Protein AF-X1EZ69-F1 (afdb_monomer_lite)

InterPro domains:
  IPR001173 Glycosyltransferase 2-like [PF00535] (1-130)
  IPR029044 Nucleotide-diphospho-sugar transferases [G3DSA:3.90.550.10] (1-136)
  IPR029044 Nucleotide-diphospho-sugar transferases [SSF53448] (1-134)

Organism: NCBI:txid412755

Radius of gyration: 16.85 Å; chains: 1; bounding box: 42×36×42 Å

Structure (mmCIF, N/CA/C/O backbone):
data_AF-X1EZ69-F1
#
_entry.id   AF-X1EZ69-F1
#
loop_
_atom_site.group_PDB
_atom_site.id
_atom_site.type_symbol
_atom_site.label_atom_id
_atom_site.label_alt_id
_atom_site.label_comp_id
_atom_site.label_asym_id
_atom_site.label_entity_id
_atom_site.label_seq_id
_atom_site.pdbx_PDB_ins_code
_atom_site.Cartn_x
_atom_site.Cartn_y
_atom_site.Cartn_z
_atom_site.occupancy
_atom_site.B_iso_or_equiv
_atom_site.auth_seq_id
_atom_site.auth_comp_id
_atom_site.auth_asym_id
_atom_site.auth_atom_id
_atom_site.pdbx_PDB_model_num
ATOM 1 N N . ASP A 1 1 ? -7.609 -5.701 13.427 1.00 79.25 1 ASP A N 1
ATOM 2 C CA . ASP A 1 1 ? -6.601 -6.705 13.819 1.00 79.25 1 ASP A CA 1
ATOM 3 C C . ASP A 1 1 ? -6.478 -6.846 15.347 1.00 79.25 1 ASP A C 1
ATOM 5 O O . ASP A 1 1 ? -5.378 -6.898 15.880 1.00 79.25 1 ASP A O 1
ATOM 9 N N . GLY A 1 2 ? -7.601 -6.887 16.080 1.00 82.69 2 GLY A N 1
ATOM 10 C CA . GLY A 1 2 ? -7.591 -7.164 17.527 1.00 82.69 2 GLY A CA 1
ATOM 11 C C . GLY A 1 2 ? -6.793 -6.193 18.414 1.00 82.69 2 GLY A C 1
ATOM 12 O O . GLY A 1 2 ? -6.184 -6.629 19.386 1.00 82.69 2 GLY A O 1
ATOM 13 N N . SER A 1 3 ? -6.744 -4.896 18.089 1.00 87.06 3 SER A N 1
ATOM 14 C CA . SER A 1 3 ? -5.986 -3.902 18.868 1.00 87.06 3 SER A CA 1
ATOM 15 C C . SER A 1 3 ? -6.532 -3.739 20.295 1.00 87.06 3 SER A C 1
ATOM 17 O O . SER A 1 3 ? -7.735 -3.568 20.483 1.00 87.06 3 SER A O 1
ATOM 19 N N . THR A 1 4 ? -5.646 -3.709 21.296 1.00 88.50 4 THR A N 1
ATOM 20 C CA . THR A 1 4 ? -5.998 -3.623 22.731 1.00 88.50 4 THR A CA 1
ATOM 21 C C . THR A 1 4 ? -5.738 -2.249 23.362 1.00 88.50 4 THR A C 1
ATOM 23 O O . THR A 1 4 ? -5.910 -2.074 24.564 1.00 88.50 4 THR A O 1
ATOM 26 N N . ASP A 1 5 ? -5.302 -1.268 22.575 1.00 91.62 5 ASP A N 1
ATOM 27 C CA . ASP A 1 5 ? -4.824 0.053 23.015 1.00 91.62 5 ASP A CA 1
ATOM 28 C C . ASP A 1 5 ? -5.864 1.178 22.852 1.00 91.62 5 ASP A C 1
ATOM 30 O O . ASP A 1 5 ? -5.543 2.361 22.942 1.00 91.62 5 ASP A O 1
ATOM 34 N N . GLY A 1 6 ? -7.125 0.821 22.594 1.00 92.31 6 GLY A N 1
ATOM 35 C CA . GLY A 1 6 ? -8.203 1.782 22.351 1.00 92.31 6 GLY A CA 1
ATOM 36 C C . GLY A 1 6 ? -8.338 2.242 20.894 1.00 92.31 6 GLY A C 1
ATOM 37 O O . GLY A 1 6 ? -9.246 3.024 20.603 1.00 92.31 6 GLY A O 1
ATOM 38 N N . THR A 1 7 ? -7.528 1.722 19.960 1.00 93.62 7 THR A N 1
ATOM 39 C CA . THR A 1 7 ? -7.639 2.020 18.516 1.00 93.62 7 THR A CA 1
ATOM 40 C C . THR A 1 7 ? -9.067 1.844 17.988 1.00 93.62 7 THR A C 1
ATOM 42 O O . THR A 1 7 ? -9.574 2.692 17.251 1.00 93.62 7 THR A O 1
ATOM 45 N N . LEU A 1 8 ? -9.764 0.780 18.402 1.00 93.19 8 LEU A N 1
ATOM 46 C CA . LEU A 1 8 ? -11.136 0.512 17.966 1.00 93.19 8 LEU A CA 1
ATOM 47 C C . LEU A 1 8 ? -12.113 1.635 18.351 1.00 93.19 8 LEU A C 1
ATOM 49 O O . LEU A 1 8 ? -12.970 2.012 17.551 1.00 93.19 8 LEU A O 1
ATOM 53 N N . GLU A 1 9 ? -11.986 2.188 19.555 1.00 94.44 9 GLU A N 1
ATOM 54 C CA . GLU A 1 9 ? -12.880 3.244 20.037 1.00 94.44 9 GLU A CA 1
ATOM 55 C C . GLU A 1 9 ? -12.657 4.556 19.277 1.00 94.44 9 GLU A C 1
ATOM 57 O O . GLU A 1 9 ? -13.620 5.239 18.911 1.00 94.44 9 GLU A O 1
ATOM 62 N N . VAL A 1 10 ? -11.402 4.859 18.928 1.00 95.50 10 VAL A N 1
AT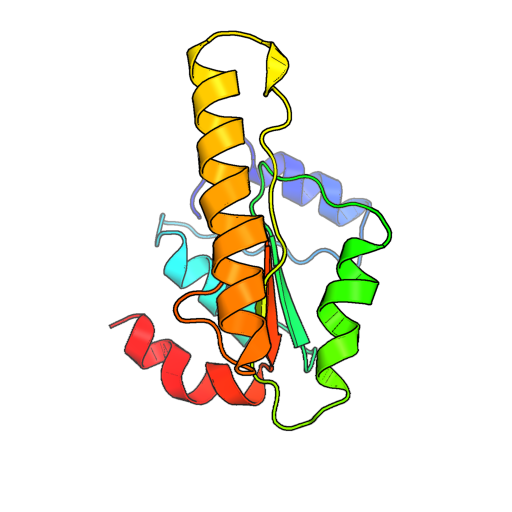OM 63 C CA . VAL A 1 10 ? -11.068 5.980 18.038 1.00 95.50 10 VAL A CA 1
ATOM 64 C C . VAL A 1 10 ? -11.700 5.778 16.659 1.00 95.50 10 VAL A C 1
ATOM 66 O O . VAL A 1 10 ? -12.385 6.674 16.166 1.00 95.50 10 VAL A O 1
ATOM 69 N N . LEU A 1 11 ? -11.561 4.589 16.062 1.00 95.25 11 LEU A N 1
ATOM 70 C CA . LEU A 1 11 ? -12.145 4.280 14.752 1.00 95.25 11 LEU A CA 1
ATOM 71 C C . LEU A 1 11 ? -13.680 4.363 14.759 1.00 95.25 11 LEU A C 1
ATOM 73 O O . LEU A 1 11 ? -14.275 4.906 13.826 1.00 95.25 11 LEU A O 1
ATOM 77 N N . LYS A 1 12 ? -14.341 3.888 15.823 1.00 94.31 12 LYS A N 1
ATOM 78 C CA . LYS A 1 12 ? -15.800 4.018 15.998 1.00 94.31 12 LYS A CA 1
ATOM 79 C C . LYS A 1 12 ? -16.237 5.476 16.100 1.00 94.31 12 LYS A C 1
ATOM 81 O O . LYS A 1 12 ? -17.289 5.825 15.563 1.00 94.31 12 LYS A O 1
ATOM 86 N N . LYS A 1 13 ? -15.457 6.331 16.769 1.00 95.81 13 LYS A N 1
ATOM 87 C CA . LYS A 1 13 ? -15.719 7.775 16.813 1.00 95.81 13 LYS A CA 1
ATOM 88 C C . LYS A 1 13 ? -15.553 8.400 15.427 1.00 95.81 13 LYS A C 1
ATOM 90 O O . LYS A 1 13 ? -16.485 9.047 14.959 1.00 95.81 13 LYS A O 1
ATOM 95 N N . MET A 1 14 ? -14.442 8.127 14.742 1.00 96.00 14 MET A N 1
ATOM 96 C CA . MET A 1 14 ? -14.188 8.625 13.384 1.00 96.00 14 MET A CA 1
ATOM 97 C C . MET A 1 14 ? -15.270 8.193 12.393 1.00 96.00 14 MET A C 1
ATOM 99 O O . MET A 1 14 ? -15.660 8.971 11.530 1.00 96.00 14 MET A O 1
ATOM 103 N N . LYS A 1 15 ? -15.827 6.986 12.540 1.00 95.88 15 LYS A N 1
ATOM 104 C CA . LYS A 1 15 ? -16.932 6.505 11.699 1.00 95.88 15 LYS A CA 1
ATOM 105 C C . LYS A 1 15 ? -18.191 7.374 11.800 1.00 95.88 15 LYS A C 1
ATOM 107 O O . LYS A 1 15 ? -18.936 7.474 10.831 1.00 95.88 15 LYS A O 1
ATOM 112 N N . LYS A 1 16 ? -18.438 8.022 12.945 1.00 95.25 16 LYS A N 1
ATOM 113 C CA . LYS A 1 16 ? -19.569 8.957 13.102 1.00 95.25 16 LYS A CA 1
ATOM 114 C C . LYS A 1 16 ? -19.368 10.230 12.276 1.00 95.25 16 LYS A C 1
ATOM 116 O O . LYS A 1 16 ? -20.340 10.791 11.783 1.00 95.25 16 LYS A O 1
ATOM 121 N N . GLU A 1 17 ? -18.116 10.655 12.123 1.00 96.38 17 GLU A N 1
ATOM 122 C CA . GLU A 1 17 ? -17.713 11.860 11.389 1.00 96.38 17 GLU A CA 1
ATOM 123 C C . GLU A 1 17 ? -17.516 11.577 9.885 1.00 96.38 17 GLU A C 1
ATOM 125 O O . GLU A 1 17 ? -17.786 12.432 9.044 1.00 96.38 17 GLU A O 1
ATOM 130 N N . HIS A 1 18 ? -17.120 10.351 9.530 1.00 95.75 18 HIS A N 1
ATOM 131 C CA . HIS A 1 18 ? -16.834 9.923 8.162 1.00 95.75 18 HIS A CA 1
ATOM 132 C C . HIS A 1 18 ? -17.731 8.750 7.745 1.00 95.75 18 HIS A C 1
ATOM 134 O O . HIS A 1 18 ? -17.384 7.587 7.929 1.00 95.75 18 HIS A O 1
ATOM 140 N N . GLN A 1 19 ? -18.870 9.049 7.114 1.00 92.88 19 GLN A N 1
ATOM 141 C CA . GLN A 1 19 ? -19.859 8.041 6.687 1.00 92.88 19 GLN A CA 1
ATOM 142 C C . GLN A 1 19 ? -19.310 7.013 5.679 1.00 92.88 19 GLN A C 1
ATOM 144 O O . GLN A 1 19 ? -19.817 5.898 5.588 1.00 92.88 19 GLN A O 1
ATOM 149 N N . SER A 1 20 ? -18.267 7.369 4.923 1.00 92.44 20 SER A N 1
ATOM 150 C CA . SER A 1 20 ? -17.579 6.464 3.995 1.00 92.44 20 SER A CA 1
ATOM 151 C C . SER A 1 20 ? -16.608 5.498 4.686 1.00 92.44 20 SER A C 1
ATOM 153 O O . SER A 1 20 ? -16.131 4.558 4.048 1.00 92.44 20 SER A O 1
ATOM 155 N N . LEU A 1 21 ? -16.311 5.694 5.976 1.00 95.00 21 LEU A N 1
ATOM 156 C CA . LEU A 1 21 ? -15.402 4.839 6.730 1.00 95.00 21 LEU A CA 1
ATOM 157 C C . LEU A 1 21 ? -16.095 3.533 7.131 1.00 95.00 21 LEU A C 1
ATOM 159 O O . LEU A 1 21 ? -17.058 3.504 7.900 1.00 95.00 21 LEU A O 1
ATOM 163 N N . SER A 1 22 ? -15.541 2.423 6.654 1.00 93.44 22 SER A N 1
ATOM 164 C CA . SER A 1 22 ? -15.898 1.085 7.122 1.00 93.44 22 SER A CA 1
ATOM 165 C C . SER A 1 22 ? -14.839 0.588 8.097 1.00 93.44 22 SER A C 1
ATOM 167 O O . SER A 1 22 ? -13.651 0.623 7.797 1.00 93.44 22 SER A O 1
ATOM 169 N N . VAL A 1 23 ? -15.281 0.127 9.266 1.00 93.31 23 VAL A N 1
ATOM 170 C CA . VAL A 1 23 ? -14.413 -0.422 10.313 1.00 93.31 23 VAL A CA 1
ATOM 171 C C . VAL A 1 23 ? -14.729 -1.903 10.443 1.00 93.31 23 VAL A C 1
ATOM 173 O O . VAL A 1 23 ? -15.885 -2.256 10.682 1.00 93.31 23 VAL A O 1
ATOM 176 N N . TYR A 1 24 ? -13.705 -2.736 10.280 1.00 90.75 24 TYR A N 1
ATOM 177 C CA . TYR A 1 24 ? -13.779 -4.182 10.454 1.00 90.75 24 TYR A CA 1
ATOM 178 C C . TYR A 1 24 ? -13.093 -4.539 11.764 1.00 90.75 24 TYR A C 1
ATOM 180 O O . TYR A 1 24 ? -11.867 -4.492 11.873 1.00 90.75 24 TYR A O 1
ATOM 188 N N . ASP A 1 25 ? -13.915 -4.825 12.765 1.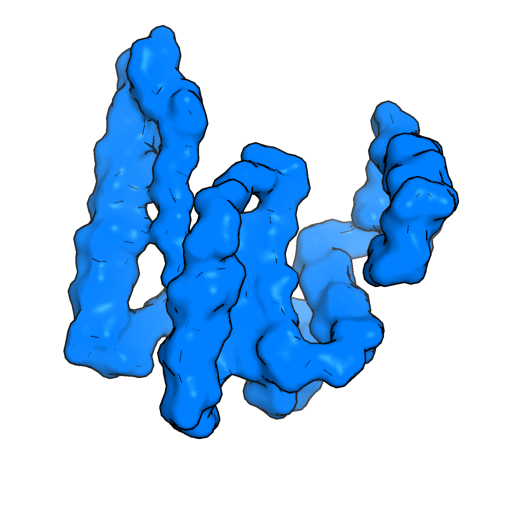00 89.69 25 ASP A N 1
ATOM 189 C CA . ASP A 1 25 ? -13.462 -5.243 14.082 1.00 89.69 25 ASP A CA 1
ATOM 190 C C . ASP A 1 25 ? -13.384 -6.766 14.149 1.00 89.69 25 ASP A C 1
ATOM 192 O O . ASP A 1 25 ? -14.273 -7.461 13.652 1.00 89.69 25 ASP A O 1
ATOM 196 N N . TRP A 1 26 ? -12.319 -7.273 14.758 1.00 87.31 26 TRP A N 1
ATOM 197 C CA . TRP A 1 26 ? -12.083 -8.702 14.908 1.00 87.31 26 TRP A CA 1
ATOM 198 C C . TRP A 1 26 ? -11.847 -9.032 16.365 1.00 87.31 26 TRP A C 1
ATOM 200 O O . TRP A 1 26 ? -11.074 -8.356 17.041 1.00 87.31 26 TRP A O 1
ATOM 210 N N . THR A 1 27 ? -12.469 -10.121 16.804 1.00 84.75 27 THR A N 1
ATOM 211 C CA . THR A 1 27 ? -12.348 -10.639 18.168 1.00 84.75 27 THR A CA 1
ATOM 212 C C . THR A 1 27 ? -10.947 -11.154 18.477 1.00 84.75 27 THR A C 1
ATOM 214 O O . THR A 1 27 ? -10.522 -11.103 19.625 1.00 84.75 27 THR A O 1
ATOM 217 N N . GLU A 1 28 ? -10.222 -11.622 17.461 1.00 87.12 28 GLU A N 1
ATOM 218 C CA . GLU A 1 28 ? -8.865 -12.152 17.578 1.00 87.12 28 GLU A CA 1
ATOM 219 C C . GLU A 1 28 ? -7.949 -11.507 16.531 1.00 87.12 28 GLU A C 1
ATOM 221 O O . GLU A 1 28 ? -8.393 -11.108 15.448 1.00 87.12 28 GLU A O 1
ATOM 226 N N . ASN A 1 29 ? -6.659 -11.384 16.855 1.00 89.94 29 ASN A N 1
ATOM 227 C CA . ASN A 1 29 ? -5.652 -10.928 15.901 1.00 89.94 29 ASN A CA 1
ATOM 228 C C . ASN A 1 29 ? -5.412 -12.036 14.862 1.00 89.94 29 ASN A C 1
ATOM 230 O O . ASN A 1 29 ? -4.978 -13.131 15.212 1.00 89.94 29 ASN A O 1
ATOM 234 N N . GLN A 1 30 ? -5.701 -11.742 13.593 1.00 89.62 30 GLN A N 1
ATOM 235 C CA . GLN A 1 30 ? -5.431 -12.651 12.469 1.00 89.62 30 GLN A CA 1
ATOM 236 C C . GLN A 1 30 ? -4.212 -12.192 11.654 1.00 89.62 30 GLN A C 1
ATOM 238 O O . GLN A 1 30 ? -3.761 -12.875 10.736 1.00 89.62 30 GLN A O 1
ATOM 243 N N . GLY A 1 31 ? -3.657 -11.028 11.987 1.00 89.81 31 GLY A N 1
ATOM 244 C CA . GLY A 1 31 ? -2.498 -10.442 11.349 1.00 89.81 31 GLY A CA 1
ATOM 245 C C . GLY A 1 31 ? -2.823 -9.643 10.087 1.00 89.81 31 GLY A C 1
ATOM 246 O O . GLY A 1 31 ? -3.914 -9.684 9.507 1.00 89.81 31 GLY A O 1
ATOM 247 N N . LYS A 1 32 ? -1.803 -8.917 9.615 1.00 89.88 32 LYS A N 1
ATOM 248 C CA . LYS A 1 32 ? -1.903 -7.956 8.503 1.00 89.88 32 LYS A CA 1
ATOM 249 C C . LYS A 1 32 ? -2.463 -8.561 7.211 1.00 89.88 32 LYS A C 1
ATOM 251 O O . LYS A 1 32 ? -3.254 -7.908 6.534 1.00 89.88 32 LYS A O 1
ATOM 256 N N . ARG A 1 33 ? -2.083 -9.799 6.871 1.00 92.75 33 ARG A N 1
ATOM 257 C CA . ARG A 1 33 ? -2.483 -10.457 5.611 1.00 92.75 33 ARG A CA 1
ATOM 258 C C . ARG A 1 33 ? -3.990 -10.662 5.520 1.00 92.75 33 ARG A C 1
ATOM 260 O O . ARG A 1 33 ? -4.602 -10.255 4.535 1.00 92.75 33 ARG A O 1
ATOM 267 N N . TRP A 1 34 ? -4.593 -11.185 6.583 1.00 93.81 34 TRP A N 1
ATOM 268 C CA . TRP A 1 34 ? -6.044 -11.292 6.679 1.00 93.81 34 TRP A CA 1
ATOM 269 C C . TRP A 1 34 ? -6.703 -9.910 6.584 1.00 93.81 34 TRP A C 1
ATOM 271 O O . TRP A 1 34 ? -7.767 -9.771 5.985 1.00 93.81 34 TRP A O 1
ATOM 281 N N . GLY A 1 35 ? -6.078 -8.871 7.161 1.00 93.06 35 GLY A N 1
ATOM 282 C CA . GLY A 1 35 ? -6.660 -7.525 7.217 1.00 93.06 35 GLY A CA 1
ATOM 283 C C . GLY A 1 35 ? -6.709 -6.895 5.832 1.00 93.06 35 GLY A C 1
ATOM 284 O O . GLY A 1 35 ? -7.735 -6.364 5.404 1.00 93.06 35 GLY A O 1
ATOM 285 N N . MET A 1 36 ? -5.612 -7.050 5.090 1.00 93.94 36 MET A N 1
ATOM 286 C CA . MET A 1 36 ? -5.535 -6.713 3.673 1.00 93.94 36 MET A CA 1
ATOM 287 C C . MET A 1 36 ? -6.583 -7.493 2.876 1.00 93.94 36 MET A C 1
ATOM 289 O O . MET A 1 36 ? -7.318 -6.889 2.094 1.00 93.94 36 MET A O 1
ATOM 293 N N . ALA A 1 37 ? -6.712 -8.802 3.103 1.00 95.25 37 ALA A N 1
ATOM 294 C CA . ALA A 1 37 ? -7.667 -9.620 2.368 1.00 95.25 37 ALA A CA 1
ATOM 295 C C . ALA A 1 37 ? -9.126 -9.199 2.614 1.00 95.25 37 ALA A C 1
ATOM 297 O O . ALA A 1 37 ? -9.893 -9.038 1.664 1.00 95.25 37 ALA A O 1
ATOM 298 N N . ALA A 1 38 ? -9.498 -8.922 3.866 1.00 94.56 38 ALA A N 1
ATOM 299 C CA . ALA A 1 38 ? -10.816 -8.391 4.212 1.00 94.56 38 ALA A CA 1
ATOM 300 C C . ALA A 1 38 ? -11.097 -7.046 3.518 1.00 94.56 38 ALA A C 1
ATOM 302 O O . ALA A 1 38 ? -12.205 -6.822 3.021 1.00 94.56 38 ALA A O 1
ATOM 303 N N . GLY A 1 39 ? -10.089 -6.173 3.413 1.00 94.62 39 GLY A N 1
ATOM 304 C CA . GLY A 1 39 ? -10.177 -4.929 2.644 1.00 94.62 39 GLY A CA 1
ATOM 305 C C . GLY A 1 39 ? -10.457 -5.164 1.155 1.00 94.62 39 GLY A C 1
ATOM 306 O O . GLY A 1 39 ? -11.333 -4.520 0.578 1.00 94.62 39 GLY A O 1
ATOM 307 N N . PHE A 1 40 ? -9.782 -6.133 0.534 1.00 96.31 40 PHE A N 1
ATOM 308 C CA . PHE A 1 40 ? -10.019 -6.495 -0.868 1.00 96.31 40 PHE A CA 1
ATOM 309 C C . PHE A 1 40 ? -11.412 -7.072 -1.089 1.00 96.31 40 PHE A C 1
ATOM 311 O O . PHE A 1 40 ? -12.127 -6.614 -1.982 1.00 9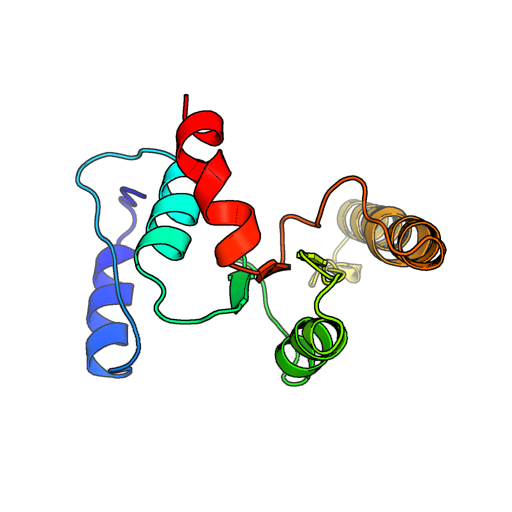6.31 40 PHE A O 1
ATOM 318 N N . VAL A 1 41 ? -11.818 -8.040 -0.265 1.00 95.50 41 VAL A N 1
ATOM 319 C CA . VAL A 1 41 ? -13.126 -8.701 -0.367 1.00 95.50 41 VAL A CA 1
ATOM 320 C C . VAL A 1 41 ? -14.252 -7.678 -0.224 1.00 95.50 41 VAL A C 1
ATOM 322 O O . VAL A 1 41 ? -15.153 -7.643 -1.063 1.00 95.50 41 VAL A O 1
ATOM 325 N N . SER A 1 42 ? -14.162 -6.795 0.772 1.00 94.69 42 SER A N 1
ATOM 326 C CA . SER A 1 42 ? -15.205 -5.809 1.064 1.00 94.69 42 SER A CA 1
ATOM 327 C C . SER A 1 42 ? -15.237 -4.592 0.136 1.00 94.69 42 SER A C 1
ATOM 329 O O . SER A 1 42 ? -16.283 -3.948 0.015 1.00 94.69 42 SER A O 1
ATOM 331 N N . SER A 1 43 ? -14.125 -4.259 -0.525 1.00 95.38 43 SER A N 1
ATOM 332 C CA . SER A 1 43 ? -14.069 -3.112 -1.434 1.00 95.38 43 SER A CA 1
ATOM 333 C C . SER A 1 43 ? -15.034 -3.271 -2.613 1.00 95.38 43 SER A C 1
ATOM 335 O O . SER A 1 43 ? -15.115 -4.329 -3.233 1.00 95.38 43 SER A O 1
ATOM 337 N N . LYS A 1 44 ? -15.741 -2.201 -2.976 1.00 94.50 44 LYS A N 1
ATOM 338 C CA . LYS A 1 44 ? -16.595 -2.154 -4.179 1.00 94.50 44 LYS A CA 1
ATOM 339 C C . LYS A 1 44 ? -15.883 -1.543 -5.390 1.00 94.50 44 LYS A C 1
ATOM 341 O O . LYS A 1 44 ? -16.482 -1.443 -6.453 1.00 94.50 44 LYS A O 1
ATOM 346 N N . SER A 1 45 ? -14.636 -1.114 -5.214 1.00 96.00 45 SER A N 1
ATOM 347 C CA . SER A 1 45 ? -13.851 -0.425 -6.236 1.00 96.00 45 SER A CA 1
ATOM 348 C C . SER A 1 45 ? -13.044 -1.405 -7.083 1.00 96.00 45 SER A C 1
ATOM 350 O O . SER A 1 45 ? -12.546 -2.412 -6.574 1.00 96.00 45 SER A O 1
ATOM 352 N N . ASP A 1 46 ? -12.836 -1.059 -8.354 1.00 97.00 46 ASP A N 1
ATOM 353 C CA . ASP A 1 46 ? -11.982 -1.831 -9.267 1.00 97.00 46 ASP A CA 1
ATOM 354 C C . ASP A 1 46 ? -10.503 -1.769 -8.877 1.00 97.00 46 ASP A C 1
ATOM 356 O O . ASP A 1 46 ? -9.763 -2.733 -9.081 1.00 97.00 46 ASP A O 1
ATOM 360 N N . ILE A 1 47 ? -10.081 -0.636 -8.309 1.00 97.81 47 ILE A N 1
ATOM 361 C CA . ILE A 1 47 ? -8.734 -0.412 -7.785 1.00 97.81 47 ILE A CA 1
ATOM 362 C C . ILE A 1 47 ? -8.808 -0.312 -6.263 1.00 97.81 47 ILE A C 1
ATOM 364 O O . ILE A 1 47 ? -9.594 0.466 -5.718 1.00 97.81 47 ILE A O 1
ATOM 368 N N . VAL A 1 48 ? -7.977 -1.094 -5.578 1.00 97.19 48 VAL A N 1
ATOM 369 C CA . VAL A 1 48 ? -7.844 -1.092 -4.119 1.00 97.19 48 VAL A CA 1
ATOM 370 C C . VAL A 1 48 ? -6.466 -0.561 -3.766 1.00 97.19 48 VAL A C 1
ATOM 372 O O . VAL A 1 48 ? -5.461 -1.085 -4.240 1.00 97.19 48 VAL A O 1
ATOM 375 N N . ILE A 1 49 ? -6.429 0.478 -2.936 1.00 96.44 49 ILE A N 1
ATOM 376 C CA . ILE A 1 49 ? -5.192 1.075 -2.435 1.00 96.44 49 ILE A CA 1
ATOM 377 C C . ILE A 1 49 ? -5.006 0.631 -0.991 1.00 96.44 49 ILE A C 1
ATOM 379 O O . ILE A 1 49 ? -5.914 0.759 -0.171 1.00 96.44 49 ILE A O 1
ATOM 383 N N . GLN A 1 50 ? -3.827 0.109 -0.696 1.00 94.81 50 GLN A N 1
ATOM 384 C CA . GLN A 1 50 ? -3.367 -0.192 0.645 1.00 94.81 50 GLN A CA 1
ATOM 385 C C . GLN A 1 50 ? -2.444 0.929 1.116 1.00 94.81 50 GLN A C 1
ATOM 387 O O . GLN A 1 50 ? -1.624 1.437 0.347 1.00 94.81 50 GLN A O 1
ATOM 392 N N . LEU A 1 51 ? -2.591 1.305 2.380 1.00 94.62 51 LEU A N 1
ATOM 393 C CA . LEU A 1 51 ? -1.767 2.297 3.053 1.00 94.62 51 LEU A CA 1
ATOM 394 C C . LEU A 1 51 ? -1.545 1.830 4.489 1.00 94.62 51 LEU A C 1
ATOM 396 O O . LEU A 1 51 ? -2.503 1.446 5.165 1.00 94.62 51 LEU A O 1
ATOM 400 N N . ASP A 1 52 ? -0.298 1.870 4.941 1.00 92.00 52 ASP A N 1
ATOM 401 C CA . ASP A 1 52 ? 0.031 1.580 6.332 1.00 92.00 52 ASP A CA 1
ATOM 402 C C . ASP A 1 52 ? -0.471 2.697 7.263 1.00 92.00 52 ASP A C 1
ATOM 404 O O . ASP A 1 52 ? -0.465 3.880 6.922 1.00 92.00 52 ASP A O 1
ATOM 408 N N . SER A 1 53 ? -0.924 2.328 8.463 1.00 91.38 53 SER A N 1
ATOM 409 C CA . SER A 1 53 ? -1.550 3.261 9.413 1.00 91.38 53 SER A CA 1
ATOM 410 C C . SER A 1 53 ? -0.592 4.304 9.995 1.00 91.38 53 SER A C 1
ATOM 412 O O . SER A 1 53 ? -1.039 5.294 10.566 1.00 91.38 53 SER A O 1
ATOM 414 N N . ASP A 1 54 ? 0.715 4.078 9.882 1.00 92.12 54 ASP A N 1
ATOM 415 C CA . ASP A 1 54 ? 1.782 4.975 10.334 1.00 92.12 54 ASP A CA 1
ATOM 416 C C . ASP A 1 54 ? 2.325 5.879 9.211 1.00 92.12 54 ASP A C 1
ATOM 418 O O . ASP A 1 54 ? 3.302 6.607 9.403 1.00 92.12 54 ASP A O 1
ATOM 422 N N . SER A 1 55 ? 1.684 5.850 8.040 1.00 92.25 55 SER A N 1
ATOM 423 C CA . SER A 1 55 ? 2.133 6.548 6.843 1.00 92.25 55 SER A CA 1
ATOM 424 C C . SER A 1 55 ? 1.262 7.759 6.510 1.00 92.25 55 SER A C 1
ATOM 426 O O . SER A 1 55 ? 0.053 7.794 6.736 1.00 92.25 55 SER A O 1
ATOM 428 N N . TYR A 1 56 ? 1.901 8.767 5.920 1.00 92.06 56 TYR A N 1
ATOM 429 C CA . TYR A 1 56 ? 1.248 9.956 5.381 1.00 92.06 56 TYR A CA 1
ATOM 430 C C . TYR A 1 56 ? 1.371 9.936 3.859 1.00 92.06 56 TYR A C 1
ATOM 432 O O . TYR A 1 56 ? 2.381 9.476 3.327 1.00 92.06 56 TYR A O 1
ATOM 440 N N . ILE A 1 57 ? 0.365 10.464 3.166 1.00 92.25 57 ILE A N 1
ATOM 441 C CA . ILE A 1 57 ? 0.364 10.573 1.704 1.00 92.25 57 ILE A CA 1
ATOM 442 C C . ILE A 1 57 ? 0.275 12.035 1.276 1.00 92.25 57 ILE A C 1
ATOM 444 O O . ILE A 1 57 ? -0.391 12.841 1.928 1.00 92.25 57 ILE A O 1
ATOM 448 N N . ASP A 1 58 ? 0.932 12.372 0.166 1.00 91.81 58 ASP A N 1
ATOM 449 C CA . ASP A 1 58 ? 0.737 13.663 -0.487 1.00 91.81 58 ASP A CA 1
ATOM 450 C C . ASP A 1 58 ? -0.650 13.677 -1.161 1.00 91.81 58 ASP A C 1
ATOM 452 O O . ASP A 1 58 ? -1.092 12.645 -1.680 1.00 91.81 58 ASP A O 1
ATOM 456 N N . PRO A 1 59 ? -1.361 14.819 -1.208 1.00 88.75 59 PRO A N 1
ATOM 457 C CA . PRO A 1 59 ? -2.655 14.909 -1.886 1.00 88.75 59 PRO A CA 1
ATOM 458 C C . PRO A 1 59 ? -2.651 14.419 -3.345 1.00 88.75 59 PRO A C 1
ATOM 460 O O . PRO A 1 59 ? -3.694 14.010 -3.860 1.00 88.75 59 PRO A O 1
ATOM 463 N N . LYS A 1 60 ? -1.500 14.445 -4.028 1.00 92.56 60 LYS A N 1
ATOM 464 C CA . LYS A 1 60 ? -1.340 13.944 -5.400 1.00 92.56 60 LYS A CA 1
ATOM 465 C C . LYS A 1 60 ? -1.088 12.438 -5.468 1.00 92.56 60 LYS A C 1
ATOM 467 O O . LYS A 1 60 ? -1.400 11.842 -6.496 1.00 92.56 60 LYS A O 1
ATOM 472 N N . THR A 1 61 ? -0.629 11.801 -4.386 1.00 92.94 61 THR A N 1
ATOM 473 C CA . THR A 1 61 ? -0.235 10.380 -4.364 1.00 92.94 61 THR A CA 1
ATOM 474 C C . THR A 1 61 ? -1.329 9.461 -4.901 1.00 92.94 61 THR A C 1
ATOM 476 O O . THR A 1 61 ? -1.046 8.594 -5.720 1.00 92.94 61 THR A O 1
ATOM 479 N N . LEU A 1 62 ? -2.593 9.662 -4.508 1.00 93.12 62 LEU A N 1
ATOM 480 C CA . LEU A 1 62 ? -3.696 8.816 -4.986 1.00 93.12 62 LEU A CA 1
ATOM 481 C C . LEU A 1 62 ? -3.946 8.976 -6.490 1.00 93.12 62 LEU A C 1
ATOM 483 O O . LEU A 1 62 ? -4.241 7.999 -7.174 1.00 93.12 62 LEU A O 1
ATOM 487 N N . ARG A 1 63 ? -3.817 10.199 -7.019 1.00 94.56 63 ARG A N 1
ATOM 488 C CA . ARG A 1 63 ? -3.973 10.464 -8.454 1.00 94.56 63 ARG A CA 1
ATOM 489 C C . ARG A 1 63 ? -2.868 9.776 -9.247 1.00 94.56 63 ARG A C 1
ATOM 491 O O . ARG A 1 63 ? -3.164 9.129 -10.250 1.00 94.56 63 ARG A O 1
ATOM 498 N N . ASP A 1 64 ? -1.635 9.894 -8.775 1.00 94.50 64 ASP A N 1
ATOM 499 C CA . ASP A 1 64 ? -0.461 9.344 -9.448 1.00 94.50 64 ASP A CA 1
ATOM 500 C C . ASP A 1 64 ? -0.430 7.810 -9.362 1.00 94.50 64 ASP A C 1
ATOM 502 O O . ASP A 1 64 ? -0.076 7.157 -10.338 1.00 94.50 64 ASP A O 1
ATOM 506 N N . LEU A 1 65 ? -0.899 7.220 -8.255 1.00 95.00 65 LEU A N 1
ATOM 507 C CA . LEU A 1 65 ? -1.065 5.767 -8.109 1.00 95.00 65 LEU A CA 1
ATOM 508 C C . LEU A 1 65 ? -2.118 5.187 -9.055 1.00 95.00 65 LEU A C 1
ATOM 510 O O . LEU A 1 65 ? -1.946 4.083 -9.565 1.00 95.00 65 LEU A O 1
ATOM 514 N N . VAL A 1 66 ? -3.226 5.900 -9.268 1.00 96.06 66 VAL A N 1
ATOM 515 C CA . VAL A 1 66 ? -4.339 5.399 -10.088 1.00 96.06 66 VAL A CA 1
ATOM 516 C C . VAL A 1 66 ? -4.100 5.641 -11.583 1.00 96.06 66 VAL A C 1
ATOM 518 O O . VAL A 1 66 ? -4.597 4.881 -12.414 1.00 96.06 66 VAL A O 1
ATOM 521 N N . ALA A 1 67 ? -3.322 6.661 -11.957 1.00 96.31 67 ALA A N 1
ATOM 522 C CA . ALA A 1 67 ? -3.107 7.035 -13.355 1.00 96.31 67 ALA A CA 1
ATOM 523 C C . ALA A 1 67 ? -2.607 5.888 -14.269 1.00 96.31 67 ALA A C 1
ATOM 525 O O . ALA A 1 67 ? -3.152 5.766 -15.373 1.00 96.31 67 ALA A O 1
ATOM 526 N N . PRO A 1 68 ? -1.663 5.014 -13.857 1.00 95.75 68 PRO A N 1
ATOM 527 C CA . PRO A 1 68 ? -1.189 3.908 -14.693 1.00 95.75 68 PRO A CA 1
ATOM 528 C C . PRO A 1 68 ? -2.257 2.853 -15.007 1.00 95.75 68 PRO A C 1
ATOM 530 O O . PRO A 1 68 ? -2.183 2.208 -16.051 1.00 95.75 68 PRO A O 1
ATOM 533 N N . PHE A 1 69 ? -3.300 2.713 -14.179 1.00 97.12 69 PHE A N 1
ATOM 534 C CA . PHE A 1 69 ? -4.372 1.732 -14.403 1.00 97.12 69 PHE A CA 1
ATOM 535 C C . PHE A 1 69 ? -5.252 2.027 -15.621 1.00 97.12 69 PHE A C 1
ATOM 537 O O . PHE A 1 69 ? -6.056 1.168 -15.998 1.00 97.12 69 PHE A O 1
ATOM 544 N N . LYS A 1 70 ? -5.082 3.196 -16.263 1.00 96.25 70 LYS A N 1
ATOM 545 C CA . LYS A 1 70 ? -5.612 3.465 -17.611 1.00 96.25 70 LYS A CA 1
ATOM 546 C C . LYS A 1 70 ? -5.152 2.415 -18.623 1.00 96.25 70 LYS A C 1
ATOM 548 O O . LYS A 1 70 ? -5.876 2.132 -19.569 1.00 96.25 70 LYS A O 1
ATOM 553 N N . ASN A 1 71 ? -3.967 1.841 -18.423 1.00 96.00 71 ASN A N 1
ATOM 554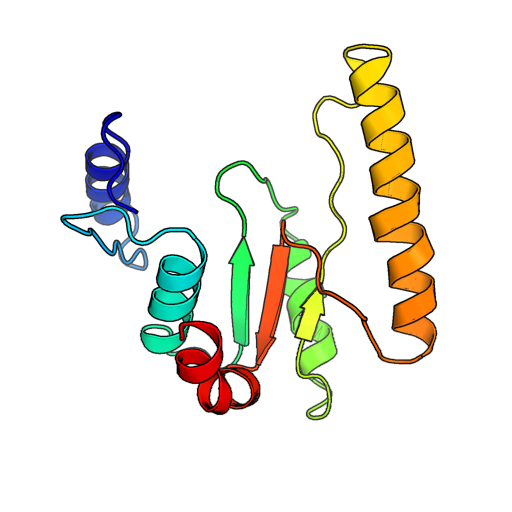 C CA . ASN A 1 71 ? -3.544 0.649 -19.135 1.00 96.00 71 ASN A CA 1
ATOM 555 C C . ASN A 1 71 ? -4.144 -0.589 -18.448 1.00 96.00 71 ASN A C 1
ATOM 557 O O . ASN A 1 71 ? -3.811 -0.908 -17.305 1.00 96.00 71 ASN A O 1
ATOM 561 N N . GLU A 1 72 ? -5.015 -1.310 -19.153 1.00 95.69 72 GLU A N 1
ATOM 562 C CA . GLU A 1 72 ? -5.687 -2.504 -18.624 1.00 95.69 72 GLU A CA 1
ATOM 563 C C . GLU A 1 72 ? -4.729 -3.647 -18.267 1.00 95.69 72 GLU A C 1
ATOM 565 O O . GLU A 1 72 ? -5.094 -4.503 -17.463 1.00 95.69 72 GLU A O 1
ATOM 570 N N . LYS A 1 73 ? -3.507 -3.640 -18.819 1.00 95.69 73 LYS A N 1
ATOM 571 C CA . LYS A 1 73 ? -2.457 -4.623 -18.517 1.00 95.69 73 LYS A CA 1
ATOM 572 C C . LYS A 1 73 ? -1.765 -4.376 -17.175 1.00 95.69 73 LYS A C 1
ATOM 574 O O . LYS A 1 73 ? -1.049 -5.248 -16.701 1.00 95.69 73 LYS A O 1
ATOM 579 N N . VAL A 1 74 ? -1.950 -3.199 -16.571 1.00 96.50 74 VAL A N 1
ATOM 580 C CA . VAL A 1 74 ? -1.373 -2.884 -15.260 1.00 96.50 74 VAL A CA 1
ATOM 581 C C . VAL A 1 74 ? -2.257 -3.483 -14.169 1.00 96.50 74 VAL A C 1
ATOM 583 O O . VAL A 1 74 ? -3.424 -3.095 -14.016 1.00 96.50 74 VAL A O 1
ATOM 586 N N . SER A 1 75 ? -1.680 -4.416 -13.411 1.00 96.19 75 SER A N 1
ATOM 587 C CA . SER A 1 75 ? -2.327 -5.089 -12.277 1.00 96.19 75 SER A CA 1
ATOM 588 C C . SER A 1 75 ? -1.980 -4.465 -10.928 1.00 96.19 75 SER A C 1
ATOM 590 O O . SER A 1 75 ? -2.794 -4.521 -10.007 1.00 96.19 75 SER A O 1
ATOM 592 N N . ALA A 1 76 ? -0.805 -3.846 -10.797 1.00 96.56 76 ALA A N 1
ATOM 593 C CA . ALA A 1 76 ? -0.354 -3.233 -9.554 1.00 96.56 76 ALA A CA 1
ATOM 594 C C . ALA A 1 76 ? 0.543 -2.018 -9.813 1.00 96.56 76 ALA A C 1
ATOM 596 O O . ALA A 1 76 ? 1.252 -1.957 -10.815 1.00 96.56 76 ALA A O 1
ATOM 597 N N . VAL A 1 77 ? 0.515 -1.064 -8.886 1.00 96.50 77 VAL A N 1
ATOM 598 C CA . VAL A 1 77 ? 1.358 0.137 -8.872 1.00 96.50 77 VAL A CA 1
ATOM 599 C C . VAL A 1 77 ? 1.796 0.375 -7.432 1.00 96.50 77 VAL A C 1
ATOM 601 O O . VAL A 1 77 ? 0.975 0.322 -6.521 1.00 96.50 77 VAL A O 1
ATOM 604 N N . CYS A 1 78 ? 3.073 0.654 -7.196 1.00 94.62 78 CYS A N 1
ATOM 605 C CA . CYS A 1 78 ? 3.573 0.983 -5.862 1.00 94.62 78 CYS A CA 1
ATOM 606 C C . CYS A 1 78 ? 4.043 2.436 -5.779 1.00 94.62 78 CYS A C 1
ATOM 608 O O . CYS A 1 78 ? 4.631 2.956 -6.726 1.00 94.62 78 CYS A O 1
ATOM 610 N N . ALA A 1 79 ? 3.821 3.075 -4.632 1.00 93.25 79 ALA A N 1
ATOM 611 C CA . ALA A 1 79 ? 4.401 4.377 -4.335 1.00 93.25 79 ALA A CA 1
ATOM 612 C C . ALA A 1 79 ? 5.810 4.216 -3.749 1.00 93.25 79 ALA A C 1
ATOM 614 O O . ALA A 1 79 ? 6.173 3.165 -3.211 1.00 93.25 79 ALA A O 1
ATOM 615 N N . TYR A 1 80 ? 6.603 5.282 -3.806 1.00 91.44 80 TYR A N 1
ATOM 616 C CA . TYR A 1 80 ? 7.821 5.368 -3.008 1.00 91.44 80 TYR A CA 1
ATOM 617 C C . TYR A 1 80 ? 7.507 5.982 -1.640 1.00 91.44 80 TYR A C 1
ATOM 619 O O . TYR A 1 80 ? 6.623 6.828 -1.512 1.00 91.44 80 TYR A O 1
ATOM 627 N N . GLY A 1 81 ? 8.239 5.549 -0.616 1.00 91.75 81 GLY A N 1
ATOM 628 C CA . GLY A 1 81 ? 8.148 6.089 0.739 1.00 91.75 81 GLY A CA 1
ATOM 629 C C . GLY A 1 81 ? 9.455 6.739 1.177 1.00 91.75 81 GLY A C 1
ATOM 630 O O . GLY A 1 81 ? 10.533 6.357 0.725 1.00 91.75 81 GLY A O 1
ATOM 631 N N . GLU A 1 82 ? 9.369 7.697 2.092 1.00 92.38 82 GLU A N 1
ATOM 632 C CA . GLU A 1 82 ? 10.530 8.360 2.686 1.00 92.38 82 GLU A CA 1
ATOM 633 C C . GLU A 1 82 ? 10.346 8.441 4.208 1.00 92.38 82 GLU A C 1
ATOM 635 O O . GLU A 1 82 ? 9.238 8.733 4.670 1.00 92.38 82 GLU A O 1
ATOM 640 N N . PRO A 1 83 ? 11.392 8.181 5.015 1.00 93.56 83 PRO A N 1
ATOM 641 C CA . PRO A 1 83 ? 11.296 8.354 6.458 1.00 93.56 83 PRO A CA 1
ATOM 642 C C . PRO A 1 83 ? 11.060 9.826 6.808 1.00 93.56 83 PRO A C 1
ATOM 644 O O . PRO A 1 83 ? 11.885 10.687 6.507 1.00 93.56 83 PRO A O 1
ATOM 647 N N . LYS A 1 84 ? 9.957 10.123 7.504 1.00 93.88 84 LYS A N 1
ATOM 648 C CA . LYS A 1 84 ? 9.613 11.494 7.931 1.00 93.88 84 LYS A CA 1
ATOM 649 C C . LYS A 1 84 ? 10.664 12.114 8.862 1.00 93.88 84 LYS A C 1
ATOM 651 O O . LYS A 1 84 ? 10.801 13.329 8.927 1.00 93.88 84 LYS A O 1
ATOM 656 N N . ASN A 1 85 ? 11.389 11.278 9.598 1.00 94.62 85 ASN A N 1
ATOM 657 C CA . ASN A 1 85 ? 12.398 11.661 10.579 1.00 94.62 85 ASN A CA 1
ATOM 658 C C . ASN A 1 85 ? 13.833 11.515 10.046 1.00 94.62 85 ASN A C 1
ATOM 660 O O . ASN A 1 85 ? 14.749 11.329 10.844 1.00 94.62 85 ASN A O 1
ATOM 664 N N . ALA A 1 86 ? 14.036 11.576 8.723 1.00 94.25 86 ALA A N 1
ATOM 665 C CA . ALA A 1 86 ? 15.335 11.354 8.086 1.00 94.25 86 ALA A CA 1
ATOM 666 C C . ALA A 1 86 ? 16.479 12.094 8.800 1.00 94.25 86 ALA A C 1
ATOM 668 O O . ALA A 1 86 ? 17.474 11.466 9.145 1.00 94.25 86 ALA A O 1
ATOM 669 N N . ASP A 1 87 ? 16.293 13.370 9.143 1.00 95.12 87 ASP A N 1
ATOM 670 C CA . ASP A 1 87 ? 17.339 14.224 9.721 1.00 95.12 87 ASP A CA 1
ATOM 671 C C . ASP A 1 87 ? 17.489 14.139 11.249 1.00 95.12 87 ASP A C 1
ATOM 673 O O . ASP A 1 87 ? 18.282 14.873 11.835 1.00 95.12 87 ASP A O 1
ATOM 677 N N . SER A 1 88 ? 16.751 13.256 11.929 1.00 96.88 88 SER A N 1
ATOM 678 C CA . SER A 1 88 ? 16.768 13.201 13.397 1.00 96.88 88 SER A CA 1
ATOM 679 C C . SER A 1 88 ? 18.073 12.654 13.986 1.00 96.88 88 SER A C 1
ATOM 681 O O . SER A 1 88 ? 18.508 13.128 15.032 1.00 96.88 88 SER A O 1
ATOM 683 N N . ASN A 1 89 ? 18.697 11.646 13.369 1.00 97.19 89 ASN A N 1
ATOM 684 C CA . ASN A 1 89 ? 19.973 11.079 13.815 1.00 97.19 89 ASN A CA 1
ATOM 685 C C . ASN A 1 89 ? 20.676 10.282 12.697 1.00 97.19 89 ASN A C 1
ATOM 687 O O . ASN A 1 89 ? 20.191 10.166 11.575 1.00 97.19 89 ASN A O 1
ATOM 691 N N . VAL A 1 90 ? 21.853 9.719 12.990 1.00 97.75 90 VAL A N 1
ATOM 692 C CA . VAL A 1 90 ? 22.640 8.953 12.005 1.00 97.75 90 VAL A CA 1
ATOM 693 C C . VAL A 1 90 ? 21.887 7.722 11.487 1.00 97.75 90 VAL A C 1
ATOM 695 O O . VAL A 1 90 ? 21.928 7.457 10.288 1.00 97.75 90 VAL A O 1
ATOM 698 N N . ILE A 1 91 ? 21.160 7.005 12.349 1.00 97.69 91 ILE A N 1
ATOM 699 C CA . ILE A 1 91 ? 20.420 5.794 11.962 1.00 97.69 91 ILE A CA 1
ATOM 700 C C . ILE A 1 91 ? 19.265 6.153 11.022 1.00 97.69 91 ILE A C 1
ATOM 702 O O . ILE A 1 91 ? 19.099 5.512 9.987 1.00 97.69 91 ILE A O 1
ATOM 706 N N . THR A 1 92 ? 18.501 7.207 11.319 1.00 96.81 92 THR A N 1
ATOM 707 C CA . THR A 1 92 ? 17.389 7.648 10.457 1.00 96.81 92 THR A CA 1
ATOM 708 C C . THR A 1 92 ? 17.886 8.184 9.118 1.00 96.81 92 THR A C 1
ATOM 710 O O . THR A 1 92 ? 17.259 7.939 8.088 1.00 96.81 92 THR A O 1
ATOM 713 N N . ARG A 1 93 ? 19.057 8.834 9.094 1.00 97.00 93 ARG A N 1
ATOM 714 C CA . ARG A 1 93 ? 19.717 9.254 7.848 1.00 97.00 93 ARG A CA 1
ATOM 715 C C . ARG A 1 93 ? 20.155 8.053 7.011 1.00 97.00 93 ARG A C 1
ATOM 717 O O . ARG A 1 93 ? 19.960 8.050 5.797 1.00 97.00 93 ARG A O 1
ATOM 724 N N . MET A 1 94 ? 20.704 7.014 7.644 1.00 97.50 94 MET A N 1
ATOM 725 C CA . MET A 1 94 ? 21.031 5.754 6.967 1.00 97.50 94 MET A CA 1
ATOM 726 C C . MET A 1 94 ? 19.774 5.062 6.424 1.00 97.50 94 MET A C 1
ATOM 728 O O . MET A 1 94 ? 19.775 4.608 5.281 1.00 97.50 94 MET A O 1
ATOM 732 N N . GLN A 1 95 ? 18.685 5.032 7.199 1.00 96.38 95 GLN A N 1
ATOM 733 C CA . GLN A 1 95 ? 17.396 4.505 6.749 1.00 96.38 95 GLN A CA 1
ATOM 734 C C . GLN A 1 95 ? 16.863 5.288 5.543 1.00 96.38 95 GLN A C 1
ATOM 736 O O . GLN A 1 95 ? 16.402 4.679 4.582 1.00 96.38 95 GLN A O 1
ATOM 741 N N . ALA A 1 96 ? 16.971 6.618 5.549 1.00 96.31 96 ALA A N 1
ATOM 742 C CA . ALA A 1 96 ? 16.563 7.452 4.423 1.00 96.31 96 ALA A CA 1
ATOM 743 C C . ALA A 1 96 ? 17.368 7.139 3.154 1.00 96.31 96 ALA A C 1
ATOM 745 O O . ALA A 1 96 ? 16.781 6.975 2.086 1.00 96.31 96 ALA A O 1
ATOM 746 N N . ALA A 1 97 ? 18.689 6.961 3.268 1.00 96.62 97 ALA A N 1
ATOM 747 C CA . ALA A 1 97 ? 19.525 6.536 2.144 1.00 96.62 97 ALA A CA 1
ATOM 748 C C . ALA A 1 97 ? 19.125 5.143 1.617 1.00 96.62 97 ALA A C 1
ATOM 750 O O . ALA A 1 97 ? 19.038 4.935 0.405 1.00 96.62 97 ALA A O 1
ATOM 751 N N . TYR A 1 98 ? 18.821 4.202 2.516 1.00 95.75 98 TYR A N 1
ATOM 752 C CA . TYR A 1 98 ? 18.344 2.869 2.144 1.00 95.75 98 TYR A CA 1
ATOM 753 C C . TYR A 1 98 ? 16.984 2.912 1.427 1.00 95.75 98 TYR A C 1
ATOM 755 O O . TYR A 1 98 ? 16.804 2.250 0.403 1.00 95.75 98 TYR A O 1
ATOM 763 N N . TYR A 1 99 ? 16.041 3.721 1.922 1.00 94.94 99 TYR A N 1
ATOM 764 C CA . TYR A 1 99 ? 14.719 3.909 1.312 1.00 94.94 99 TYR A CA 1
ATOM 765 C C . TYR A 1 99 ? 14.841 4.568 -0.058 1.00 94.94 99 TYR A C 1
ATOM 767 O O . TYR A 1 99 ? 14.191 4.135 -1.005 1.00 94.94 99 TYR A O 1
ATOM 775 N N . PHE A 1 100 ? 15.721 5.561 -0.195 1.00 94.94 100 PHE A N 1
ATOM 776 C CA . PHE A 1 100 ? 15.998 6.200 -1.475 1.00 94.94 100 PHE A CA 1
ATOM 777 C C . PHE A 1 100 ? 16.477 5.177 -2.512 1.00 94.94 100 PHE A C 1
ATOM 779 O O . PHE A 1 100 ? 15.912 5.087 -3.603 1.00 94.94 100 PHE A O 1
ATOM 786 N N . MET A 1 101 ? 17.464 4.346 -2.164 1.00 95.75 101 MET A N 1
ATOM 787 C CA . MET A 1 101 ? 17.949 3.303 -3.071 1.00 95.75 101 MET A CA 1
ATOM 788 C C . MET A 1 101 ? 16.843 2.295 -3.413 1.00 95.75 101 MET A C 1
ATOM 790 O O . MET A 1 101 ? 16.601 2.002 -4.583 1.00 95.75 101 MET A O 1
ATOM 794 N N . SER A 1 102 ? 16.128 1.806 -2.401 1.00 93.19 102 SER A N 1
ATOM 795 C CA . SER A 1 102 ? 15.158 0.718 -2.558 1.00 93.19 102 SER A CA 1
ATOM 796 C C . SER A 1 102 ? 13.886 1.142 -3.286 1.00 93.19 102 SER A C 1
ATOM 798 O O . SER A 1 102 ? 13.390 0.403 -4.130 1.00 93.19 102 SER A O 1
ATOM 800 N N . PHE A 1 103 ? 13.344 2.319 -2.972 1.00 92.88 103 PHE A N 1
ATOM 801 C CA . PHE A 1 103 ? 12.047 2.763 -3.481 1.00 92.88 103 PHE A CA 1
ATOM 802 C C . PHE A 1 103 ? 12.132 3.734 -4.646 1.00 92.88 103 PHE A C 1
ATOM 804 O O . PHE A 1 103 ? 11.217 3.742 -5.460 1.00 92.88 103 PHE A O 1
ATOM 811 N N . ARG A 1 104 ? 13.186 4.549 -4.758 1.00 91.88 104 ARG A N 1
ATOM 812 C CA . ARG A 1 104 ? 13.325 5.457 -5.906 1.00 91.88 104 ARG A CA 1
ATOM 813 C C . ARG A 1 104 ? 14.163 4.836 -7.006 1.00 91.88 104 ARG A C 1
ATOM 815 O O . ARG A 1 104 ? 13.722 4.828 -8.144 1.00 91.88 104 ARG A O 1
ATOM 822 N N . ILE A 1 105 ? 15.342 4.305 -6.687 1.00 94.69 105 ILE A N 1
ATOM 823 C CA . ILE A 1 105 ? 16.262 3.814 -7.723 1.00 94.69 105 ILE A CA 1
ATOM 824 C C . ILE A 1 105 ? 15.834 2.439 -8.234 1.00 94.69 105 ILE A C 1
ATOM 826 O O . ILE A 1 105 ? 15.551 2.293 -9.421 1.00 94.69 105 ILE A O 1
ATOM 830 N N . LEU A 1 106 ? 15.728 1.443 -7.349 1.00 94.44 106 LEU A N 1
ATOM 831 C CA . LEU A 1 106 ? 15.405 0.077 -7.768 1.00 94.44 106 LEU A CA 1
ATOM 832 C C . LEU A 1 106 ? 13.997 -0.021 -8.368 1.00 94.44 106 LEU A C 1
ATOM 834 O O . LEU A 1 106 ? 13.845 -0.598 -9.440 1.00 94.44 106 LEU A O 1
ATOM 838 N N . LYS A 1 107 ? 12.977 0.600 -7.757 1.00 94.06 107 LYS A N 1
ATOM 839 C CA . LYS A 1 107 ? 11.613 0.571 -8.323 1.00 94.06 107 LYS A CA 1
ATOM 840 C C . LYS A 1 107 ? 11.491 1.338 -9.635 1.00 94.06 107 LYS A C 1
ATOM 842 O O . LYS A 1 107 ? 10.748 0.892 -10.498 1.00 94.06 107 LYS A O 1
ATOM 847 N N . ALA A 1 108 ? 12.216 2.444 -9.827 1.00 92.88 108 ALA A N 1
ATOM 848 C CA . ALA A 1 108 ? 12.224 3.119 -11.126 1.00 92.88 108 ALA A CA 1
ATOM 849 C C . ALA A 1 108 ? 12.900 2.260 -12.203 1.00 92.88 108 ALA A C 1
ATOM 851 O O . ALA A 1 108 ? 12.417 2.206 -13.332 1.00 92.88 108 ALA A O 1
ATOM 852 N N . ALA A 1 109 ? 13.981 1.556 -11.852 1.00 95.19 109 ALA A N 1
ATOM 853 C CA . ALA A 1 109 ? 14.624 0.616 -12.760 1.00 95.19 109 ALA A CA 1
ATOM 854 C C . ALA A 1 109 ? 13.680 -0.541 -13.123 1.00 95.19 109 ALA A C 1
ATOM 856 O O . ALA A 1 109 ? 13.491 -0.803 -14.304 1.00 95.19 109 ALA A O 1
ATOM 857 N N . GLU A 1 110 ? 13.024 -1.174 -12.146 1.00 95.31 110 GLU A N 1
ATOM 858 C CA . GLU A 1 110 ? 12.000 -2.205 -12.385 1.00 95.31 110 GLU A CA 1
ATOM 859 C C . GLU A 1 110 ? 10.862 -1.663 -13.271 1.00 95.31 110 GLU A C 1
ATOM 861 O O . GLU A 1 110 ? 10.508 -2.275 -14.280 1.00 95.31 110 GLU A O 1
ATOM 866 N N . SER A 1 111 ? 10.368 -0.459 -12.965 1.00 93.44 111 SER A N 1
ATOM 867 C CA . SER A 1 111 ? 9.298 0.200 -13.717 1.00 93.44 111 SER A CA 1
ATOM 868 C C . SER A 1 111 ? 9.670 0.503 -15.168 1.00 93.44 111 SER A C 1
ATOM 870 O O . SER A 1 111 ? 8.769 0.584 -15.996 1.00 93.44 111 SER A O 1
ATOM 872 N N . SER A 1 112 ? 10.956 0.659 -15.506 1.00 94.50 112 SER A N 1
ATOM 873 C CA . SER A 1 112 ? 11.390 0.821 -16.904 1.00 94.50 112 SER A CA 1
ATOM 874 C C . SER A 1 112 ? 11.161 -0.432 -17.760 1.00 94.50 112 SER A C 1
ATOM 876 O O . SER A 1 112 ? 11.144 -0.342 -18.985 1.00 94.50 112 SER A O 1
ATOM 878 N N . PHE A 1 113 ? 10.938 -1.581 -17.114 1.00 94.38 113 PHE A N 1
ATOM 879 C CA . PHE A 1 113 ? 10.573 -2.852 -17.737 1.00 94.38 113 PHE A CA 1
ATOM 880 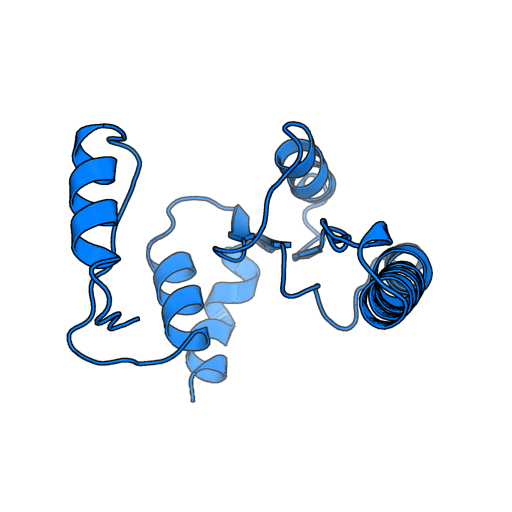C C . PHE A 1 113 ? 9.083 -3.193 -17.543 1.00 94.38 113 PHE A C 1
ATOM 882 O O . PHE A 1 113 ? 8.707 -4.356 -17.681 1.00 94.38 113 PHE A O 1
ATOM 889 N N . ASP A 1 114 ? 8.244 -2.211 -17.182 1.00 92.56 114 ASP A N 1
ATOM 890 C CA . ASP A 1 114 ? 6.812 -2.381 -16.885 1.00 92.56 114 ASP A CA 1
ATOM 891 C C . ASP A 1 114 ? 6.523 -3.480 -15.841 1.00 92.56 114 ASP A C 1
ATOM 893 O O . ASP A 1 114 ? 5.486 -4.147 -15.868 1.00 92.56 114 ASP A O 1
ATOM 897 N N . THR A 1 115 ? 7.449 -3.685 -14.900 1.00 92.75 115 THR A N 1
ATOM 898 C CA . THR A 1 115 ? 7.332 -4.705 -13.856 1.00 92.75 115 THR A CA 1
ATOM 899 C C . THR A 1 115 ? 7.766 -4.169 -12.497 1.00 92.75 115 THR A C 1
ATOM 901 O O . THR A 1 115 ? 8.397 -3.123 -12.375 1.00 92.75 115 THR A O 1
ATOM 904 N N . VAL A 1 116 ? 7.404 -4.898 -11.450 1.00 92.06 116 VAL A N 1
ATOM 905 C CA . VAL A 1 116 ? 7.855 -4.680 -10.080 1.00 92.06 116 VAL A CA 1
ATOM 906 C C . VAL A 1 116 ? 7.942 -6.047 -9.414 1.00 92.06 116 VAL A C 1
ATOM 908 O O . VAL A 1 116 ? 6.968 -6.795 -9.396 1.00 92.06 116 VAL A O 1
ATOM 911 N N . PHE A 1 117 ? 9.104 -6.399 -8.860 1.00 90.31 117 PHE A N 1
ATOM 912 C CA . PHE A 1 117 ? 9.272 -7.721 -8.232 1.00 90.31 117 PHE A CA 1
ATOM 913 C C . PHE A 1 117 ? 8.429 -7.866 -6.963 1.00 90.31 117 PHE A C 1
ATOM 915 O O . PHE A 1 117 ? 7.936 -8.941 -6.639 1.00 90.31 117 PHE A O 1
ATOM 922 N N . CYS A 1 118 ? 8.289 -6.766 -6.228 1.00 90.88 118 CYS A N 1
ATOM 923 C CA . CYS A 1 118 ? 7.494 -6.676 -5.014 1.00 90.88 118 CYS A CA 1
ATOM 924 C C . CYS A 1 118 ? 7.034 -5.230 -4.839 1.00 90.88 118 CYS A C 1
ATOM 926 O O . CYS A 1 118 ? 7.868 -4.316 -4.800 1.00 90.88 118 CYS A O 1
ATOM 928 N N . CYS A 1 119 ? 5.723 -5.013 -4.770 1.00 92.12 119 CYS A N 1
ATOM 929 C CA . CYS A 1 119 ? 5.172 -3.701 -4.461 1.00 92.12 119 CYS A CA 1
ATOM 930 C C . CYS A 1 119 ? 5.580 -3.290 -3.042 1.00 92.12 119 CYS A C 1
ATOM 932 O O . CYS A 1 119 ? 5.549 -4.099 -2.115 1.00 92.12 119 CYS A O 1
ATOM 934 N N . SER A 1 120 ? 5.975 -2.029 -2.868 1.00 85.12 120 SER A N 1
ATOM 935 C CA . SER A 1 120 ? 6.332 -1.500 -1.551 1.00 85.12 120 SER A CA 1
ATOM 936 C C . SER A 1 120 ? 5.160 -1.649 -0.571 1.00 85.12 120 SER A C 1
ATOM 938 O O . SER A 1 120 ? 3.998 -1.395 -0.899 1.00 85.12 120 SER A O 1
ATOM 940 N N . GLY A 1 121 ? 5.478 -2.085 0.650 1.00 81.44 121 GLY A N 1
ATOM 941 C CA . GLY A 1 121 ? 4.470 -2.377 1.671 1.00 81.44 121 GLY A CA 1
ATOM 942 C C . GLY A 1 121 ? 3.776 -1.140 2.244 1.00 81.44 121 GLY A C 1
ATOM 9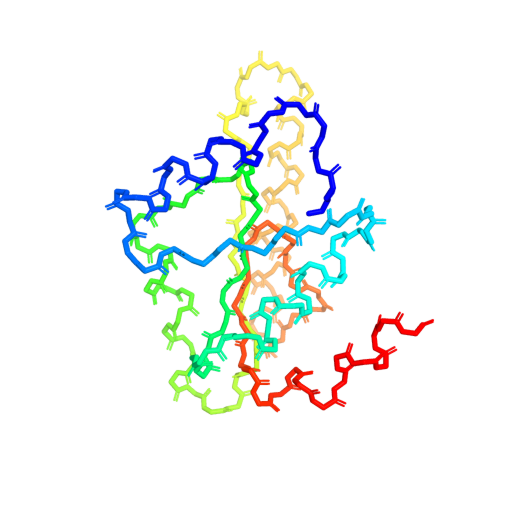43 O O . GLY A 1 121 ? 2.658 -1.269 2.724 1.00 81.44 121 GLY A O 1
ATOM 944 N N . CYS A 1 122 ? 4.408 0.037 2.160 1.00 88.88 122 CYS A N 1
ATOM 945 C CA . CYS A 1 122 ? 3.894 1.268 2.763 1.00 88.88 122 CYS A CA 1
ATOM 946 C C . CYS A 1 122 ? 2.661 1.816 2.039 1.00 88.88 122 CYS A C 1
ATOM 948 O O . CYS A 1 122 ? 1.702 2.235 2.684 1.00 88.88 122 CYS A O 1
ATOM 950 N N . CYS A 1 123 ? 2.681 1.830 0.703 1.00 94.25 123 CYS A N 1
ATOM 951 C CA . CYS A 1 123 ? 1.544 2.255 -0.095 1.00 94.25 123 CYS A CA 1
ATOM 952 C C . CYS A 1 123 ? 1.596 1.660 -1.505 1.00 94.25 123 CYS A C 1
ATOM 954 O O . CYS A 1 123 ? 2.533 1.891 -2.274 1.00 94.25 123 CYS A O 1
ATOM 956 N N . SER A 1 124 ? 0.563 0.900 -1.852 1.00 95.69 124 SER A N 1
ATOM 957 C CA . SER A 1 124 ? 0.433 0.259 -3.159 1.00 95.69 124 SER A CA 1
ATOM 958 C C . SER A 1 124 ? -1.027 0.138 -3.575 1.00 95.69 124 SER A C 1
ATOM 960 O O . SER A 1 124 ? -1.935 0.073 -2.750 1.00 95.69 124 SER A O 1
ATOM 962 N N . ALA A 1 125 ? -1.253 0.146 -4.879 1.00 97.06 125 ALA A N 1
ATOM 963 C CA . ALA A 1 125 ? -2.549 0.042 -5.515 1.00 97.06 125 ALA A CA 1
ATOM 964 C C . ALA A 1 125 ? -2.593 -1.225 -6.366 1.00 97.06 125 ALA A C 1
ATOM 966 O O . ALA A 1 125 ? -1.612 -1.567 -7.026 1.00 97.06 125 ALA A O 1
ATOM 967 N N . TYR A 1 126 ? -3.742 -1.891 -6.386 1.00 97.38 126 TYR A N 1
ATOM 968 C CA . TYR A 1 126 ? -3.934 -3.134 -7.121 1.00 97.38 126 TYR A CA 1
ATOM 969 C C . TYR A 1 126 ? -5.277 -3.144 -7.823 1.00 97.38 126 TYR A C 1
ATOM 971 O O . TYR A 1 126 ? -6.277 -2.639 -7.305 1.00 97.38 126 TYR A O 1
ATOM 979 N N . ARG A 1 127 ? -5.321 -3.806 -8.974 1.00 97.56 127 ARG A N 1
ATOM 980 C CA . ARG A 1 127 ? -6.567 -4.131 -9.647 1.00 97.56 127 ARG A CA 1
ATOM 981 C C . ARG A 1 127 ? -7.221 -5.309 -8.935 1.00 97.56 127 ARG A C 1
ATOM 983 O O . ARG A 1 127 ? -6.674 -6.410 -8.890 1.00 97.56 127 ARG A O 1
ATOM 990 N N . LYS A 1 128 ? -8.423 -5.096 -8.403 1.00 97.56 128 LYS A N 1
ATOM 991 C CA . LYS A 1 128 ? -9.142 -6.098 -7.608 1.00 97.56 128 LYS A CA 1
ATOM 992 C C . LYS A 1 128 ? -9.347 -7.401 -8.382 1.00 97.56 128 LYS A C 1
ATOM 994 O O . LYS A 1 128 ? -9.117 -8.470 -7.827 1.00 97.56 128 LYS A O 1
ATOM 999 N N . LYS A 1 129 ? -9.729 -7.315 -9.662 1.00 97.31 129 LYS A N 1
ATOM 1000 C CA . LYS A 1 129 ? -10.015 -8.491 -10.503 1.00 97.31 129 LYS A CA 1
ATOM 1001 C C . LYS A 1 129 ? -8.817 -9.446 -10.647 1.00 97.31 129 LYS A C 1
ATOM 1003 O O . LYS A 1 129 ? -9.037 -10.637 -10.822 1.00 97.31 129 LYS A O 1
ATOM 1008 N N . ASP A 1 130 ? -7.591 -8.929 -10.538 1.00 96.62 130 ASP A N 1
ATOM 1009 C CA . ASP A 1 130 ? -6.361 -9.711 -10.710 1.00 96.62 130 ASP A CA 1
ATOM 1010 C C . ASP A 1 130 ? -5.895 -10.332 -9.381 1.00 96.62 130 ASP A C 1
ATOM 1012 O O . ASP A 1 130 ? -5.282 -11.394 -9.374 1.00 96.62 130 ASP A O 1
ATOM 1016 N N . VAL A 1 131 ? -6.220 -9.703 -8.243 1.00 96.50 131 VAL A N 1
ATOM 1017 C CA . VAL A 1 131 ? -5.851 -10.193 -6.899 1.00 96.50 131 VAL A CA 1
ATOM 1018 C C . VAL A 1 131 ? -6.865 -11.196 -6.348 1.00 96.50 131 VAL A C 1
ATOM 1020 O O . VAL A 1 131 ? -6.487 -12.170 -5.703 1.00 96.50 131 VAL A O 1
ATOM 1023 N N . MET A 1 132 ? -8.162 -10.985 -6.592 1.00 97.12 132 MET A N 1
ATOM 1024 C CA . MET A 1 132 ? -9.223 -11.834 -6.035 1.00 97.12 132 MET A CA 1
ATOM 1025 C C . MET A 1 132 ? -9.078 -13.339 -6.334 1.00 97.12 132 MET A C 1
ATOM 1027 O O . MET A 1 132 ? -9.378 -14.117 -5.432 1.00 97.12 132 MET A O 1
ATOM 1031 N N . PRO A 1 133 ? -8.617 -13.785 -7.521 1.00 97.25 133 PRO A N 1
ATOM 1032 C CA . PRO A 1 133 ? -8.454 -15.211 -7.804 1.00 97.25 133 PRO A CA 1
ATOM 1033 C C . PRO A 1 133 ? -7.431 -15.925 -6.911 1.00 97.25 133 PRO A C 1
ATOM 1035 O O . PRO A 1 133 ? -7.561 -17.124 -6.710 1.00 97.25 133 PRO A O 1
ATOM 1038 N N . ILE A 1 134 ? -6.441 -15.204 -6.371 1.00 96.00 134 ILE A N 1
ATOM 1039 C CA . ILE A 1 134 ? -5.325 -15.778 -5.595 1.00 96.00 134 ILE A CA 1
ATOM 1040 C C . ILE A 1 134 ? -5.388 -15.440 -4.100 1.00 96.00 134 ILE A C 1
ATOM 1042 O O . ILE A 1 134 ? -4.531 -15.855 -3.324 1.00 96.00 134 ILE A O 1
ATOM 1046 N N . ILE A 1 135 ? -6.377 -14.648 -3.677 1.00 95.75 135 ILE A N 1
ATOM 1047 C CA . ILE A 1 135 ? -6.398 -14.050 -2.338 1.00 95.75 135 ILE A CA 1
ATOM 1048 C C . ILE A 1 135 ? -6.492 -15.087 -1.216 1.00 95.75 135 ILE A C 1
ATOM 1050 O O . ILE A 1 135 ? -5.881 -14.895 -0.173 1.00 95.75 135 ILE A O 1
ATOM 1054 N N . TYR A 1 136 ? -7.234 -16.177 -1.423 1.00 94.25 136 TYR A N 1
ATOM 1055 C CA . TYR A 1 136 ? -7.396 -17.234 -0.424 1.00 94.25 136 TYR A CA 1
ATOM 1056 C C . TYR A 1 136 ? -6.213 -18.202 -0.418 1.00 94.25 136 TYR A C 1
ATOM 1058 O O . TYR A 1 136 ? -5.791 -18.613 0.658 1.00 94.25 136 TYR A O 1
ATOM 1066 N N . ASP A 1 137 ? -5.614 -18.469 -1.581 1.00 95.31 137 ASP A N 1
ATOM 1067 C CA . ASP A 1 137 ? -4.372 -19.245 -1.680 1.00 95.31 137 ASP A CA 1
ATOM 1068 C C . ASP A 1 137 ? -3.215 -18.530 -0.971 1.00 95.31 137 ASP A C 1
ATOM 1070 O O . ASP A 1 137 ? -2.366 -19.163 -0.356 1.00 95.31 137 ASP A O 1
ATOM 1074 N N . TRP A 1 138 ? -3.200 -17.193 -1.000 1.00 93.12 138 TRP A N 1
ATOM 1075 C CA . TRP A 1 138 ? -2.219 -16.378 -0.278 1.00 93.12 138 TRP A CA 1
ATOM 1076 C C . TRP A 1 138 ? -2.398 -16.386 1.255 1.00 93.12 138 TRP A C 1
ATOM 1078 O O . TRP A 1 138 ? -1.470 -16.026 1.990 1.00 93.12 138 TRP A O 1
ATOM 1088 N N . LEU A 1 139 ? -3.585 -16.760 1.742 1.00 91.69 139 LEU A N 1
ATOM 1089 C CA . LEU A 1 139 ? -3.896 -16.861 3.172 1.00 91.69 139 LEU A CA 1
ATOM 1090 C C . LEU A 1 139 ? -3.656 -18.261 3.753 1.00 91.69 139 LEU A C 1
ATOM 1092 O O . LEU A 1 139 ? -3.612 -18.375 4.980 1.00 91.69 139 LEU A O 1
ATOM 1096 N N . ALA A 1 140 ? -3.543 -19.282 2.897 1.00 84.25 140 ALA A N 1
ATOM 1097 C CA . ALA A 1 140 ? -3.236 -20.662 3.273 1.00 84.25 140 ALA A CA 1
ATOM 1098 C C . ALA A 1 140 ? -1.785 -20.813 3.762 1.00 84.25 140 ALA A C 1
ATOM 1100 O O . ALA A 1 140 ? -1.578 -21.631 4.686 1.00 84.25 140 ALA A O 1
#

Sequence (140 aa):
DGSTDGTLEVLKKMKKEHQSLSVYDWTENQGKRWGMAAGFVSSKSDIVIQLDSDSYIDPKTLRDLVAPFKNEKVSAVCAYGEPKNADSNVITRMQAAYYFMSFRILKAAESSFDTVFCCSGCCSAYRKKDVMPIIYDWLA

Foldseek 3Di:
DQDPPCPVVVLVVVCVVPVPDDDDDDPDDPDDLVVVLVQLVPDPDQKGKDADPPDDDDPCRVVVQCVVVVPVPDFKDAAQDAPPCCPVDPVSVVVRVVSCCVRVVPQVVQVVVVHDPDHDNRMMMGRSVVCVVCSVVVSD

pLDDT: mean 93.72, std 3.32, range [79.25, 97.81]

Secondary structure (DSSP, 8-state):
----SSHHHHHHHHHHH-TT------SS---HHHHHHHHHHH--SSEEEEE-TT----TTHHHHHHGGGGSTT--EEE-----TTGGGSHHHHHHHHHHIIIIIIIHHHHHTTT--SS--SSEEEEEHHHHGGGTTTTT-